Protein AF-A0A7W0K509-F1 (afdb_monomer_lite)

Foldseek 3Di:
DDDPDPPPVPDDPPDDDAPDKDWDWDDPVCLVVVLVVCPDPVNCVVPPPLSPDPCPPPVDVVDTDIDIDHPND

Structure (mmCIF, N/CA/C/O backbone):
data_AF-A0A7W0K509-F1
#
_entry.id   AF-A0A7W0K509-F1
#
loop_
_atom_site.group_PDB
_atom_site.id
_atom_site.type_symbol
_atom_site.label_atom_id
_atom_site.label_alt_id
_atom_site.label_comp_id
_atom_site.label_asym_id
_atom_site.label_entity_id
_atom_site.label_seq_id
_atom_site.pdbx_PDB_ins_code
_atom_site.Cartn_x
_atom_site.Cartn_y
_atom_site.Cartn_z
_atom_site.occupancy
_atom_site.B_iso_or_equiv
_atom_site.auth_seq_id
_atom_site.auth_comp_id
_atom_site.auth_asym_id
_atom_site.auth_atom_id
_atom_site.pdbx_PDB_model_num
ATOM 1 N N . MET A 1 1 ? 23.504 44.636 -9.725 1.00 41.69 1 MET A N 1
ATOM 2 C CA . MET A 1 1 ? 22.460 44.338 -10.718 1.00 41.69 1 MET A CA 1
ATOM 3 C C . MET A 1 1 ? 21.927 42.970 -10.363 1.00 41.69 1 MET A C 1
ATOM 5 O O . MET A 1 1 ? 22.679 42.009 -10.425 1.00 41.69 1 MET A O 1
ATOM 9 N N . ASP A 1 2 ? 20.706 43.014 -9.847 1.00 43.12 2 ASP A N 1
ATOM 10 C CA . ASP A 1 2 ? 19.671 41.987 -9.721 1.00 43.12 2 ASP A CA 1
ATOM 11 C C . ASP A 1 2 ? 19.966 40.639 -9.043 1.00 43.12 2 ASP A C 1
ATOM 13 O O . ASP A 1 2 ? 20.534 39.705 -9.603 1.00 43.12 2 ASP A O 1
ATOM 17 N N . ASP A 1 3 ? 19.439 40.585 -7.817 1.00 51.50 3 ASP A N 1
ATOM 18 C CA . ASP A 1 3 ? 18.947 39.431 -7.070 1.00 51.50 3 ASP A CA 1
ATOM 19 C C . ASP A 1 3 ? 17.910 38.661 -7.917 1.00 51.50 3 ASP A C 1
ATOM 21 O O . ASP A 1 3 ? 16.762 39.078 -8.080 1.00 51.50 3 ASP A O 1
ATOM 25 N N . GLY A 1 4 ? 18.323 37.542 -8.512 1.00 49.53 4 GLY A N 1
ATOM 26 C CA . GLY A 1 4 ? 17.439 36.632 -9.240 1.00 49.53 4 GLY A CA 1
ATOM 27 C C . GLY A 1 4 ? 16.776 35.645 -8.287 1.00 49.53 4 GLY A C 1
ATOM 28 O O . GLY A 1 4 ? 17.195 34.491 -8.209 1.00 49.53 4 GLY A O 1
ATOM 29 N N . GLY A 1 5 ? 15.764 36.107 -7.552 1.00 51.97 5 GLY A N 1
ATOM 30 C CA . GLY A 1 5 ? 14.942 35.274 -6.681 1.00 51.97 5 GLY A CA 1
ATOM 31 C C . GLY A 1 5 ? 14.290 34.126 -7.452 1.00 51.97 5 GLY A C 1
ATOM 32 O O . GLY A 1 5 ? 13.371 34.331 -8.243 1.00 51.97 5 GLY A O 1
ATOM 33 N N . VAL A 1 6 ? 14.730 32.897 -7.183 1.00 54.12 6 VAL A N 1
ATOM 34 C CA . VAL A 1 6 ? 13.900 31.717 -7.426 1.00 54.12 6 VAL A CA 1
ATOM 35 C C . VAL A 1 6 ? 12.899 31.671 -6.279 1.00 54.12 6 VAL A C 1
ATOM 37 O O . VAL A 1 6 ? 13.141 31.049 -5.245 1.00 54.12 6 VAL A O 1
ATOM 40 N N . SER A 1 7 ? 11.777 32.369 -6.453 1.00 53.00 7 SER A N 1
ATOM 41 C CA . SER A 1 7 ? 10.566 32.117 -5.677 1.00 53.00 7 SER A CA 1
ATOM 42 C C . SER A 1 7 ? 10.049 30.734 -6.064 1.00 53.00 7 SER A C 1
ATOM 44 O O . SER A 1 7 ? 9.147 30.586 -6.884 1.00 53.00 7 SER A O 1
ATOM 46 N N . GLY A 1 8 ? 10.676 29.697 -5.511 1.00 56.69 8 GLY A N 1
ATOM 47 C CA . GLY A 1 8 ? 10.042 28.401 -5.361 1.00 56.69 8 GLY A CA 1
ATOM 48 C C . GLY A 1 8 ? 8.965 28.577 -4.307 1.00 56.69 8 GLY A C 1
ATOM 49 O O . GLY A 1 8 ? 9.217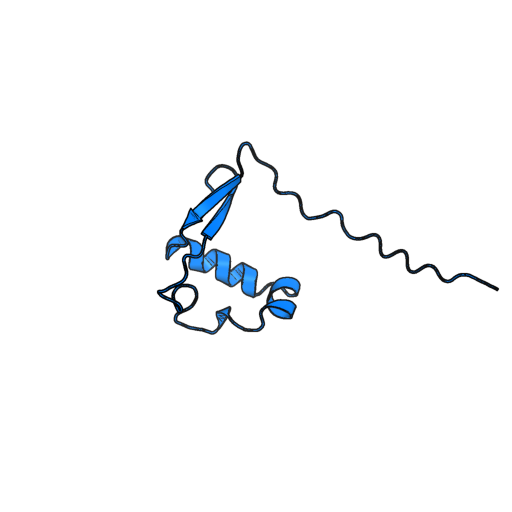 28.336 -3.130 1.00 56.69 8 GLY A O 1
ATOM 50 N N . GLU A 1 9 ? 7.801 29.083 -4.709 1.00 53.78 9 GLU A N 1
ATOM 51 C CA . GLU A 1 9 ? 6.609 28.995 -3.879 1.00 53.78 9 GLU A CA 1
ATOM 52 C C . GLU A 1 9 ? 6.342 27.500 -3.731 1.00 53.78 9 GLU A C 1
ATOM 54 O O . GLU A 1 9 ? 5.867 26.845 -4.656 1.00 53.78 9 GLU A O 1
ATOM 59 N N . ALA A 1 10 ? 6.824 26.929 -2.624 1.00 63.00 10 ALA A N 1
ATOM 60 C CA . ALA A 1 10 ? 6.590 25.539 -2.294 1.00 63.00 10 ALA A CA 1
ATOM 61 C C . ALA A 1 10 ? 5.079 25.343 -2.359 1.00 63.00 10 ALA A C 1
ATOM 63 O O . ALA A 1 10 ? 4.356 26.024 -1.628 1.00 63.00 10 ALA A O 1
ATOM 64 N N . GLU A 1 11 ? 4.610 24.478 -3.264 1.00 60.47 11 GLU A N 1
ATOM 65 C CA . GLU A 1 11 ? 3.193 24.140 -3.311 1.00 60.47 11 GLU A CA 1
ATOM 66 C C . GLU A 1 11 ? 2.757 23.814 -1.879 1.00 60.47 11 GLU A C 1
ATOM 68 O O . GLU A 1 11 ? 3.460 23.060 -1.186 1.00 60.47 11 GLU A O 1
ATOM 73 N N . PRO A 1 12 ? 1.669 24.433 -1.382 1.00 59.69 12 PRO A N 1
ATOM 74 C CA . PRO A 1 12 ? 1.211 24.162 -0.034 1.00 59.69 12 PRO A CA 1
ATOM 75 C C . PRO A 1 12 ? 1.049 22.645 0.107 1.00 59.69 12 PRO A C 1
ATOM 77 O O . PRO A 1 12 ? 0.575 21.999 -0.833 1.00 59.69 12 PRO A O 1
ATOM 80 N N . PRO A 1 13 ? 1.481 22.052 1.235 1.00 61.91 13 PRO A N 1
ATOM 81 C CA . PRO A 1 13 ? 1.461 20.606 1.391 1.00 61.91 13 PRO A CA 1
ATOM 82 C C . PRO A 1 13 ? 0.056 20.090 1.089 1.00 61.91 13 PRO A C 1
ATOM 84 O O . PRO A 1 13 ? -0.920 20.631 1.610 1.00 61.91 13 PRO A O 1
ATOM 87 N N . ALA A 1 14 ? -0.038 19.072 0.227 1.00 74.62 14 ALA A N 1
ATOM 88 C CA . ALA A 1 14 ? -1.306 18.465 -0.153 1.00 74.62 14 ALA A CA 1
ATOM 89 C C . ALA A 1 14 ? -2.105 18.106 1.112 1.00 74.62 14 ALA A C 1
ATOM 91 O O . ALA A 1 14 ? -1.698 17.255 1.905 1.00 74.62 14 ALA A O 1
ATOM 92 N N . GLU A 1 15 ? -3.219 18.803 1.327 1.00 80.06 15 GLU A N 1
ATOM 93 C CA . GLU A 1 15 ? -4.025 18.673 2.537 1.00 80.06 15 GLU A CA 1
ATOM 94 C C . GLU A 1 15 ? -5.094 17.597 2.335 1.00 80.06 15 GLU A C 1
ATOM 96 O O . GLU A 1 15 ? -5.946 17.703 1.450 1.00 80.06 15 GLU A O 1
ATOM 101 N N . LEU A 1 16 ? -5.082 16.569 3.185 1.00 82.75 16 LEU A N 1
ATOM 102 C CA . LEU A 1 16 ? -6.178 15.608 3.270 1.00 82.75 16 LEU A CA 1
ATOM 103 C C . LEU A 1 16 ? -7.338 16.242 4.046 1.00 82.75 16 LEU A C 1
ATOM 105 O O . LEU A 1 16 ? -7.182 16.617 5.208 1.00 82.75 16 LEU A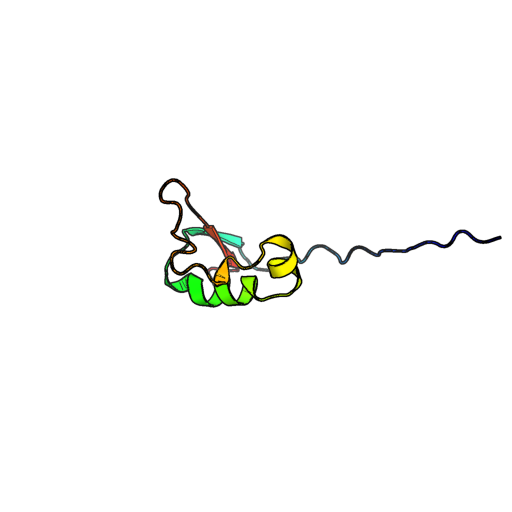 O 1
ATOM 109 N N . ARG A 1 17 ? -8.508 16.350 3.410 1.00 84.44 17 ARG A N 1
ATOM 110 C CA . ARG A 1 17 ? -9.719 16.942 3.998 1.00 84.44 17 ARG A CA 1
ATOM 111 C C . ARG A 1 17 ? -10.806 15.880 4.142 1.00 84.44 17 ARG A C 1
ATOM 113 O O . ARG A 1 17 ? -11.157 15.239 3.160 1.00 84.44 17 ARG A O 1
ATOM 120 N N . GLY A 1 18 ? -11.352 15.737 5.347 1.00 84.62 18 GLY A N 1
ATOM 121 C CA . GLY A 1 18 ? -12.433 14.807 5.690 1.00 84.62 18 GLY A CA 1
ATOM 122 C C . GLY A 1 18 ? -12.826 14.952 7.162 1.00 84.62 18 GLY A C 1
ATOM 123 O O . GLY A 1 18 ? -12.200 15.714 7.903 1.00 84.62 18 GLY A O 1
ATOM 124 N N . ARG A 1 19 ? -13.860 14.234 7.607 1.00 91.19 19 ARG A N 1
ATOM 125 C CA . ARG A 1 19 ? -14.221 14.140 9.035 1.00 91.19 19 ARG A CA 1
ATOM 126 C C . ARG A 1 19 ? -13.169 13.367 9.829 1.00 91.19 19 ARG A C 1
ATOM 128 O O . ARG A 1 19 ? -12.970 13.669 11.006 1.00 91.19 19 ARG A O 1
ATOM 135 N N . SER A 1 20 ? -12.522 12.378 9.215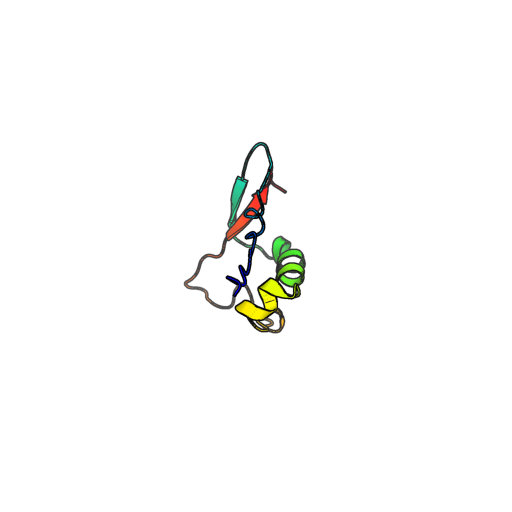 1.00 89.75 20 SER A N 1
ATOM 136 C CA . SER A 1 20 ? -11.404 11.642 9.808 1.00 89.75 20 SER A CA 1
ATOM 137 C C . SER A 1 20 ? -10.376 11.182 8.773 1.00 89.75 20 SER A C 1
ATOM 139 O O . SER A 1 20 ? -10.691 10.913 7.615 1.00 89.75 20 SER A O 1
ATOM 141 N N . VAL A 1 21 ? -9.131 11.052 9.234 1.00 91.00 21 VAL A N 1
ATOM 142 C CA . VAL A 1 21 ? -8.034 10.384 8.525 1.00 91.00 21 VAL A CA 1
ATOM 143 C C . VAL A 1 21 ? -7.648 9.162 9.350 1.00 91.00 21 VAL A C 1
ATOM 145 O O . VAL A 1 21 ? -7.358 9.293 10.541 1.00 91.00 21 VAL A O 1
ATOM 148 N N . VAL A 1 22 ? -7.683 7.974 8.747 1.00 91.44 22 VAL A N 1
ATOM 149 C CA . VAL A 1 22 ? -7.475 6.702 9.455 1.00 91.44 22 VAL A CA 1
ATOM 150 C C . VAL A 1 22 ? -6.339 5.918 8.808 1.00 91.44 22 VAL A C 1
ATOM 152 O O . VAL A 1 22 ? -6.212 5.881 7.586 1.00 91.44 22 VAL A O 1
ATOM 155 N N . LEU A 1 23 ? -5.522 5.272 9.641 1.00 93.06 23 LEU A N 1
ATOM 156 C CA . LEU A 1 23 ? -4.533 4.289 9.207 1.00 93.06 23 LEU A CA 1
ATOM 157 C C . LEU A 1 23 ? -5.147 2.894 9.284 1.00 93.06 23 LEU A C 1
ATOM 159 O O . LEU A 1 23 ? -5.544 2.449 10.362 1.00 93.06 23 LEU A O 1
ATOM 163 N N . VAL A 1 24 ? -5.198 2.194 8.154 1.00 93.50 24 VAL A N 1
ATOM 164 C CA . VAL A 1 24 ? -5.688 0.810 8.078 1.00 93.50 24 VAL A CA 1
ATOM 165 C C . VAL A 1 24 ? -4.584 -0.109 7.561 1.00 93.50 24 VAL A C 1
ATOM 167 O O . VAL A 1 24 ? -3.850 0.300 6.660 1.00 93.50 24 VAL A O 1
ATOM 170 N N . PRO A 1 25 ? -4.416 -1.334 8.096 1.00 95.12 25 PRO A N 1
ATOM 171 C CA . PRO A 1 25 ? -3.450 -2.279 7.547 1.00 95.12 25 PRO A CA 1
ATOM 172 C C . PRO A 1 25 ? -3.673 -2.483 6.046 1.00 95.12 25 PRO A C 1
ATOM 174 O O . PRO A 1 25 ? -4.812 -2.574 5.576 1.00 95.12 25 PRO A O 1
ATOM 177 N N . VAL A 1 26 ? -2.587 -2.543 5.278 1.00 94.75 26 VAL A N 1
ATOM 178 C CA . VAL A 1 26 ? -2.680 -2.813 3.844 1.00 94.75 26 VAL A CA 1
ATOM 179 C C . VAL A 1 26 ? -3.220 -4.226 3.636 1.00 94.75 26 VAL A C 1
ATOM 181 O O . VAL A 1 26 ? -2.720 -5.192 4.201 1.00 94.75 26 VAL A O 1
ATOM 184 N N . THR A 1 27 ? -4.248 -4.342 2.800 1.00 92.94 27 THR A N 1
ATOM 185 C CA . THR A 1 27 ? -4.816 -5.615 2.358 1.00 92.94 27 THR A CA 1
ATOM 186 C C . THR A 1 27 ? -4.806 -5.662 0.833 1.00 92.94 27 THR A C 1
ATOM 188 O O . THR A 1 27 ? -4.564 -4.648 0.172 1.00 92.94 27 THR A O 1
ATOM 191 N N . ALA A 1 28 ? -5.106 -6.828 0.256 1.00 92.44 28 ALA A N 1
ATOM 192 C CA . ALA A 1 28 ? -5.165 -7.011 -1.194 1.00 92.44 28 ALA A CA 1
ATOM 193 C C . ALA A 1 28 ? -6.102 -6.006 -1.902 1.00 92.44 28 ALA A C 1
ATOM 195 O O . ALA A 1 28 ? -5.842 -5.625 -3.042 1.00 92.44 28 ALA A O 1
ATOM 196 N N . VAL A 1 29 ? -7.148 -5.522 -1.219 1.00 93.06 29 VAL A N 1
ATOM 197 C CA . VAL A 1 29 ? -8.106 -4.538 -1.758 1.00 93.06 29 VAL A CA 1
ATOM 198 C C . VAL A 1 29 ? -7.442 -3.193 -2.070 1.00 93.06 29 VAL A C 1
ATOM 200 O O . VAL A 1 29 ? -7.844 -2.513 -3.011 1.00 93.06 29 VAL A O 1
ATOM 203 N N . HIS A 1 30 ? -6.395 -2.815 -1.331 1.00 92.38 30 HIS A N 1
ATOM 204 C CA . HIS A 1 30 ? -5.705 -1.537 -1.524 1.00 92.38 30 HIS A CA 1
ATOM 205 C C . HIS A 1 30 ? -4.692 -1.576 -2.681 1.00 92.38 30 HIS A C 1
ATOM 207 O O . HIS A 1 30 ? -4.345 -0.529 -3.231 1.00 92.38 30 HIS A O 1
ATOM 213 N N . VAL A 1 31 ? -4.229 -2.766 -3.087 1.00 91.38 31 VAL A N 1
ATOM 214 C CA . VAL A 1 31 ? -3.132 -2.938 -4.059 1.00 91.38 31 VAL A CA 1
ATOM 215 C C . VAL A 1 31 ? -3.383 -2.219 -5.392 1.00 91.38 31 VAL A C 1
ATOM 217 O O . VAL A 1 31 ? -2.471 -1.533 -5.855 1.00 91.38 31 VAL A O 1
ATOM 220 N N . PRO A 1 32 ? -4.577 -2.278 -6.017 1.00 91.38 32 PRO A N 1
ATOM 221 C CA . PRO A 1 32 ? -4.812 -1.570 -7.274 1.00 91.38 32 PRO A CA 1
ATOM 222 C C . PRO A 1 32 ? -4.655 -0.048 -7.157 1.00 91.38 32 PRO A C 1
ATOM 224 O O . PRO A 1 32 ? -4.098 0.579 -8.056 1.00 91.38 3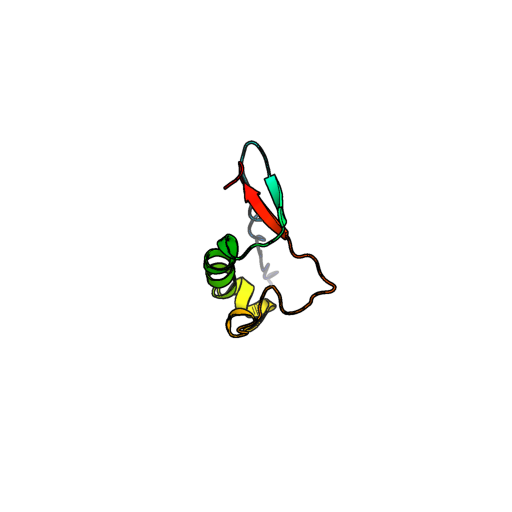2 PRO A O 1
ATOM 227 N N . ALA A 1 33 ? -5.124 0.553 -6.059 1.00 91.38 33 ALA A N 1
ATOM 228 C CA . ALA A 1 33 ? -4.997 1.991 -5.825 1.00 91.38 33 ALA A CA 1
ATOM 229 C C . ALA A 1 33 ? -3.541 2.380 -5.536 1.00 91.38 33 ALA A C 1
ATOM 231 O O . ALA A 1 33 ? -3.014 3.312 -6.139 1.00 91.38 33 ALA A O 1
ATOM 232 N N . LEU A 1 34 ? -2.863 1.605 -4.690 1.00 91.38 34 LEU A N 1
ATOM 233 C CA . LEU A 1 34 ? -1.455 1.802 -4.361 1.00 91.38 34 LEU A CA 1
ATOM 234 C C . LEU A 1 34 ? -0.544 1.691 -5.596 1.00 91.38 34 LEU A C 1
ATOM 236 O O . LEU A 1 34 ? 0.343 2.520 -5.784 1.00 91.38 34 LEU A O 1
ATOM 240 N N . ARG A 1 35 ? -0.808 0.737 -6.500 1.00 91.31 35 ARG A N 1
ATOM 241 C CA . ARG A 1 35 ? -0.078 0.632 -7.775 1.00 91.31 35 ARG A CA 1
ATOM 242 C C . ARG A 1 35 ? -0.288 1.847 -8.672 1.00 91.31 35 ARG A C 1
ATOM 244 O O . ARG A 1 35 ? 0.651 2.264 -9.336 1.00 91.31 35 ARG A O 1
ATOM 251 N N . ARG A 1 36 ? -1.484 2.446 -8.683 1.00 91.44 36 ARG A N 1
ATOM 252 C CA . ARG A 1 36 ? -1.718 3.701 -9.419 1.00 91.44 36 ARG A CA 1
ATOM 253 C C . ARG A 1 36 ? -0.889 4.848 -8.843 1.00 91.44 36 ARG A C 1
ATOM 255 O O . ARG A 1 36 ? -0.347 5.620 -9.622 1.00 91.44 36 ARG A O 1
ATOM 262 N N . LEU A 1 37 ? -0.759 4.928 -7.515 1.00 90.62 37 LEU A N 1
ATOM 263 C CA . LEU A 1 37 ? 0.082 5.934 -6.858 1.00 90.62 37 LEU A CA 1
ATOM 264 C C . LEU A 1 37 ? 1.564 5.751 -7.196 1.00 90.62 37 LEU A C 1
ATOM 266 O O . LEU A 1 37 ? 2.223 6.725 -7.527 1.00 90.62 37 LEU A O 1
ATOM 270 N N . LEU A 1 38 ? 2.079 4.518 -7.198 1.00 91.00 38 LEU A N 1
ATOM 271 C CA . LEU A 1 38 ? 3.472 4.255 -7.586 1.00 91.00 38 LEU A CA 1
ATOM 272 C C . LEU A 1 38 ? 3.798 4.662 -9.030 1.00 91.00 38 LEU A C 1
ATOM 274 O O . LEU A 1 38 ? 4.959 4.891 -9.356 1.00 91.00 38 LEU A O 1
ATOM 278 N N . LEU A 1 39 ? 2.790 4.744 -9.899 1.00 90.06 39 LEU A N 1
ATOM 279 C CA . LEU A 1 39 ? 2.964 5.174 -11.283 1.00 90.06 39 LEU A CA 1
ATOM 280 C C . LEU A 1 39 ? 2.958 6.699 -11.452 1.00 90.06 39 LEU A C 1
ATOM 282 O O . LEU A 1 39 ? 3.275 7.160 -12.552 1.00 90.06 39 LEU A O 1
ATOM 286 N N . THR A 1 40 ? 2.616 7.489 -10.425 1.00 91.25 40 THR A N 1
ATOM 287 C CA . THR A 1 40 ? 2.696 8.951 -10.554 1.00 91.25 40 THR A CA 1
ATOM 288 C C . THR A 1 40 ? 4.161 9.389 -10.636 1.00 91.25 40 THR A C 1
ATOM 290 O O . THR A 1 40 ? 5.017 8.774 -9.990 1.00 91.25 40 THR A O 1
ATOM 293 N N . PRO A 1 41 ? 4.495 10.421 -11.436 1.00 91.44 41 PRO A N 1
ATOM 294 C CA . PRO A 1 41 ? 5.884 10.821 -11.659 1.00 91.44 41 PRO A CA 1
ATOM 295 C C . PRO A 1 41 ? 6.653 11.101 -10.367 1.00 91.44 41 PRO A C 1
ATOM 297 O O . PRO A 1 41 ? 7.791 10.662 -10.222 1.00 91.44 41 PRO A O 1
ATOM 300 N N . GLU A 1 42 ? 6.017 11.774 -9.413 1.00 90.44 42 GLU A N 1
ATOM 301 C CA . GLU A 1 42 ? 6.622 12.224 -8.159 1.00 90.44 42 GLU A CA 1
ATOM 302 C C . GLU A 1 42 ? 6.935 11.036 -7.241 1.00 90.44 42 GLU A C 1
ATOM 304 O O . GLU A 1 42 ? 8.004 10.965 -6.631 1.00 90.44 42 GLU A O 1
ATOM 309 N N . VAL A 1 43 ? 6.018 10.066 -7.169 1.00 90.62 43 VAL A N 1
ATOM 310 C CA . VAL A 1 43 ? 6.206 8.855 -6.364 1.00 90.62 43 VAL A CA 1
ATOM 311 C C . VAL A 1 43 ? 7.239 7.952 -7.029 1.00 90.62 43 VAL A C 1
ATOM 313 O O . VAL A 1 43 ? 8.188 7.528 -6.368 1.00 90.62 43 VAL A O 1
ATOM 316 N N . ARG A 1 44 ? 7.124 7.729 -8.342 1.00 90.25 44 ARG A N 1
ATOM 317 C CA . ARG A 1 44 ? 8.067 6.914 -9.117 1.00 90.25 44 ARG A CA 1
ATOM 318 C C . ARG A 1 44 ? 9.488 7.468 -9.071 1.00 90.25 44 ARG A C 1
ATOM 320 O O . ARG A 1 44 ? 10.438 6.703 -8.946 1.00 90.25 44 ARG A O 1
ATOM 327 N N . GLN A 1 45 ? 9.653 8.788 -9.136 1.00 91.31 45 GLN A N 1
ATOM 328 C CA . GLN A 1 45 ? 10.966 9.428 -9.029 1.00 91.31 45 GLN A CA 1
ATOM 329 C C . GLN A 1 45 ? 11.650 9.096 -7.698 1.00 91.31 45 GLN A C 1
ATOM 331 O O . GLN A 1 45 ? 12.869 8.942 -7.654 1.00 91.31 45 GLN A O 1
ATOM 336 N N . ARG A 1 46 ? 10.873 8.981 -6.616 1.00 89.50 46 ARG A N 1
ATOM 337 C CA . ARG A 1 46 ? 11.399 8.758 -5.269 1.00 89.50 46 ARG A CA 1
ATOM 338 C C . ARG A 1 46 ? 11.509 7.278 -4.884 1.00 89.50 46 ARG A C 1
ATOM 340 O O . ARG A 1 46 ? 12.426 6.935 -4.147 1.00 89.50 46 ARG A O 1
ATOM 347 N N . TRP A 1 47 ? 10.600 6.428 -5.358 1.00 87.44 47 TRP A N 1
ATOM 348 C CA . TRP A 1 47 ? 10.486 5.016 -4.956 1.00 87.44 47 TRP A CA 1
ATOM 349 C C . TRP A 1 47 ? 10.908 4.044 -6.070 1.00 87.44 47 TRP A C 1
ATOM 351 O O . TRP A 1 47 ? 10.982 2.838 -5.857 1.00 87.44 47 TRP A O 1
ATOM 361 N N . GLY A 1 48 ? 11.225 4.546 -7.264 1.00 87.31 48 GLY A N 1
ATOM 362 C CA . GLY A 1 48 ? 11.628 3.718 -8.393 1.00 87.31 48 GLY A CA 1
ATOM 363 C C . GLY A 1 48 ? 10.477 2.864 -8.919 1.00 87.31 48 GLY A C 1
ATOM 364 O O . GLY A 1 48 ? 9.368 3.354 -9.118 1.00 87.31 48 GLY A O 1
ATOM 365 N N . ASP A 1 49 ? 10.757 1.589 -9.190 1.00 81.88 49 ASP A N 1
ATOM 366 C CA . ASP A 1 49 ? 9.825 0.659 -9.841 1.00 81.88 49 ASP A CA 1
ATOM 367 C C . ASP A 1 49 ? 9.285 -0.412 -8.879 1.00 81.88 49 ASP A C 1
ATOM 369 O O . ASP A 1 49 ? 9.103 -1.568 -9.256 1.00 81.88 49 ASP A O 1
ATOM 373 N N . GLU A 1 50 ? 9.016 -0.047 -7.618 1.00 81.75 50 GLU A N 1
ATOM 374 C CA . GLU A 1 50 ? 8.414 -0.968 -6.633 1.00 81.75 50 GLU A CA 1
ATOM 375 C C . GLU A 1 50 ? 7.131 -1.640 -7.157 1.00 81.75 50 GLU A C 1
ATOM 377 O O . GLU A 1 50 ? 6.842 -2.785 -6.812 1.00 81.75 5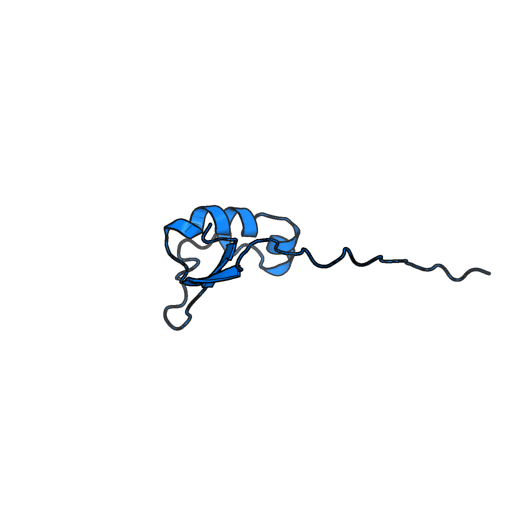0 GLU A O 1
ATOM 382 N N . ALA A 1 51 ? 6.395 -0.976 -8.056 1.00 72.69 51 ALA A N 1
ATOM 383 C CA . ALA A 1 51 ? 5.157 -1.495 -8.636 1.00 72.69 51 ALA A CA 1
ATOM 384 C C . ALA A 1 51 ? 5.373 -2.731 -9.526 1.00 72.69 51 ALA A C 1
ATOM 386 O O . ALA A 1 51 ? 4.423 -3.483 -9.763 1.00 72.69 51 ALA A O 1
ATOM 387 N N . ALA A 1 52 ? 6.595 -2.928 -10.032 1.00 77.69 52 ALA A N 1
ATOM 388 C CA . ALA A 1 52 ? 6.966 -4.083 -10.841 1.00 77.69 52 ALA A CA 1
ATOM 389 C C . ALA A 1 52 ? 7.216 -5.341 -9.997 1.00 77.69 52 ALA A C 1
ATOM 391 O O . ALA A 1 52 ? 7.205 -6.447 -10.542 1.00 77.69 52 ALA A O 1
ATOM 392 N N . SER A 1 53 ? 7.401 -5.201 -8.679 1.00 85.62 53 SER A N 1
ATOM 393 C CA . SER A 1 53 ? 7.533 -6.352 -7.789 1.00 85.62 53 SER A CA 1
ATOM 394 C C . SER A 1 53 ? 6.192 -7.096 -7.675 1.00 85.62 53 SER A C 1
ATOM 396 O O . SER A 1 53 ? 5.164 -6.483 -7.360 1.00 85.62 53 SER A O 1
ATOM 398 N N . PRO A 1 54 ? 6.162 -8.419 -7.923 1.00 85.25 54 PRO A N 1
ATOM 399 C CA . PRO A 1 54 ? 4.939 -9.207 -7.801 1.00 85.25 54 PRO A CA 1
ATOM 400 C C . PRO A 1 54 ? 4.482 -9.344 -6.344 1.00 85.25 54 PRO A C 1
ATOM 402 O O . PRO A 1 54 ? 3.278 -9.389 -6.100 1.00 85.25 54 PRO A O 1
ATOM 405 N N . ASP A 1 55 ? 5.427 -9.356 -5.403 1.00 87.75 55 ASP A N 1
ATOM 406 C CA . ASP A 1 55 ? 5.166 -9.603 -3.983 1.00 87.75 55 ASP A CA 1
ATOM 407 C C . ASP A 1 55 ? 4.887 -8.316 -3.200 1.00 87.75 55 ASP A C 1
ATOM 409 O O . ASP A 1 55 ? 4.416 -8.364 -2.066 1.00 87.75 55 ASP A O 1
ATOM 413 N N . TRP A 1 56 ? 5.122 -7.147 -3.797 1.00 88.81 56 TRP A N 1
ATOM 414 C CA . TRP A 1 56 ? 4.786 -5.868 -3.182 1.00 88.81 56 TRP A CA 1
ATOM 415 C C . TRP A 1 56 ? 3.259 -5.674 -3.088 1.00 88.81 56 TRP A C 1
ATOM 417 O O . TRP A 1 56 ? 2.549 -5.928 -4.071 1.00 88.81 56 TRP A O 1
ATOM 427 N N . PRO A 1 57 ? 2.707 -5.171 -1.961 1.00 91.94 57 PRO A N 1
ATOM 428 C CA . PRO A 1 57 ? 3.369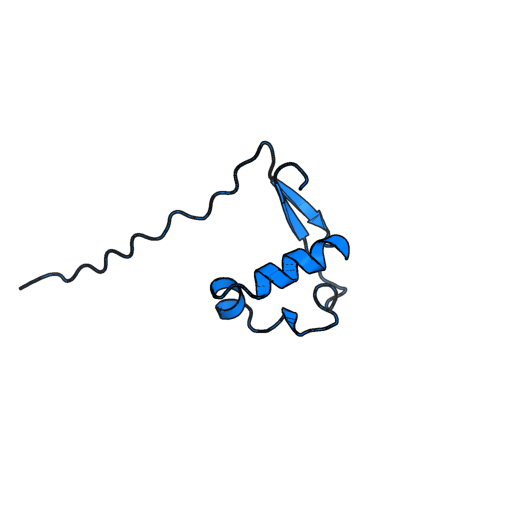 -4.642 -0.764 1.00 91.94 57 PRO A CA 1
ATOM 429 C C . PRO A 1 57 ? 3.387 -5.649 0.406 1.00 91.94 57 PRO A C 1
ATOM 431 O O . PRO A 1 57 ? 3.144 -5.266 1.553 1.00 91.94 57 PRO A O 1
ATOM 434 N N . PHE A 1 58 ? 3.659 -6.929 0.166 1.00 92.25 58 PHE A N 1
ATOM 435 C CA . PHE A 1 58 ? 3.727 -7.989 1.190 1.00 92.25 58 PHE A CA 1
ATOM 436 C C . PHE A 1 58 ? 5.083 -8.719 1.224 1.00 92.25 58 PHE A C 1
ATOM 438 O O . PHE A 1 58 ? 5.229 -9.742 1.883 1.00 92.25 58 PHE A O 1
ATOM 445 N N . ASP A 1 59 ? 6.073 -8.172 0.526 1.00 89.88 59 ASP A N 1
ATOM 446 C CA . ASP A 1 59 ? 7.440 -8.667 0.346 1.00 89.88 59 ASP A CA 1
ATOM 447 C C . ASP A 1 59 ? 8.276 -8.733 1.636 1.00 89.88 59 ASP A C 1
ATOM 449 O O . ASP A 1 59 ? 9.228 -9.507 1.698 1.00 89.88 59 ASP A O 1
ATOM 453 N N . ASP A 1 60 ? 7.912 -7.980 2.679 1.00 89.81 60 ASP A N 1
ATOM 454 C CA . ASP A 1 60 ? 8.554 -8.044 3.994 1.00 89.81 60 ASP A CA 1
ATOM 455 C C . ASP A 1 60 ? 7.550 -8.509 5.067 1.00 89.81 60 ASP A C 1
ATOM 457 O O . ASP A 1 60 ? 6.688 -7.726 5.477 1.00 89.81 60 ASP A O 1
ATOM 461 N N . PRO A 1 61 ? 7.657 -9.758 5.562 1.00 88.62 61 PRO A N 1
ATOM 462 C CA . PRO A 1 61 ? 6.758 -10.288 6.586 1.00 88.62 61 PRO A CA 1
ATOM 463 C C . PRO A 1 61 ? 7.016 -9.713 7.988 1.00 88.62 61 PRO A C 1
ATOM 465 O O . PRO A 1 61 ? 6.197 -9.913 8.885 1.00 88.62 61 PRO A O 1
ATOM 468 N N . SER A 1 62 ? 8.146 -9.031 8.207 1.00 93.56 62 SER A N 1
ATOM 469 C CA . SER A 1 62 ? 8.464 -8.365 9.476 1.00 93.56 62 SER A CA 1
ATOM 470 C C . SER A 1 62 ? 7.884 -6.949 9.566 1.00 93.56 62 SER A C 1
ATOM 472 O O . SER A 1 62 ? 7.759 -6.402 10.665 1.00 93.56 62 SER A O 1
ATOM 474 N N . ALA A 1 63 ? 7.480 -6.371 8.431 1.00 91.81 63 ALA A N 1
ATOM 475 C CA . ALA A 1 63 ? 6.906 -5.038 8.345 1.00 91.81 63 ALA A CA 1
ATOM 476 C C . ALA A 1 63 ? 5.371 -5.077 8.295 1.00 91.81 63 ALA A C 1
ATOM 478 O O . ALA A 1 63 ? 4.759 -5.881 7.596 1.00 91.81 63 ALA A O 1
ATOM 479 N N . THR A 1 64 ? 4.721 -4.139 8.992 1.00 90.56 64 THR A N 1
ATOM 480 C CA . THR A 1 64 ? 3.287 -3.864 8.805 1.00 90.56 64 THR A CA 1
ATOM 481 C C . THR A 1 64 ? 3.120 -2.550 8.059 1.00 90.56 64 THR A C 1
ATOM 483 O O . THR A 1 64 ? 3.475 -1.487 8.567 1.00 90.56 64 THR A O 1
ATOM 486 N N . ARG A 1 65 ? 2.561 -2.617 6.850 1.00 92.38 65 ARG A N 1
ATOM 487 C CA . ARG A 1 65 ? 2.261 -1.440 6.028 1.00 92.38 65 ARG A CA 1
ATOM 488 C C . ARG A 1 65 ? 0.831 -0.972 6.281 1.00 92.38 65 ARG A C 1
ATOM 490 O O . ARG A 1 65 ? -0.078 -1.791 6.416 1.00 92.38 65 ARG A O 1
ATOM 497 N N . PHE A 1 66 ? 0.629 0.342 6.305 1.00 93.38 66 PHE A N 1
ATOM 498 C CA . PHE A 1 66 ? -0.682 0.967 6.482 1.00 93.38 66 PHE A CA 1
ATOM 499 C C . PHE A 1 66 ? -1.039 1.828 5.268 1.00 93.38 66 PHE A C 1
ATOM 501 O O . PHE A 1 66 ? -0.176 2.497 4.704 1.00 93.38 66 PHE A O 1
ATOM 508 N N . ALA A 1 67 ? -2.314 1.815 4.883 1.00 92.06 67 ALA A N 1
ATOM 509 C CA . ALA A 1 67 ? -2.904 2.768 3.955 1.00 92.06 67 ALA A CA 1
ATOM 510 C C . ALA A 1 67 ? -3.573 3.905 4.740 1.00 92.06 67 ALA A C 1
ATOM 512 O O . ALA A 1 67 ? -4.128 3.682 5.819 1.00 92.06 67 ALA A O 1
ATOM 513 N N . VAL A 1 68 ? -3.522 5.114 4.181 1.00 90.69 68 VAL A N 1
ATOM 514 C CA . VAL A 1 68 ? -4.241 6.283 4.694 1.00 90.69 68 VAL A CA 1
ATOM 515 C C . VAL A 1 68 ? -5.577 6.366 3.963 1.00 90.69 68 VAL A C 1
ATOM 517 O O . VAL A 1 68 ? -5.586 6.487 2.740 1.00 90.69 68 VAL A O 1
ATOM 520 N N . VAL A 1 69 ? -6.680 6.301 4.705 1.00 89.50 69 VAL A N 1
ATOM 521 C CA . VAL A 1 69 ? -8.047 6.437 4.176 1.00 89.50 69 VAL A CA 1
ATOM 522 C C . VAL A 1 69 ? -8.710 7.681 4.757 1.00 89.50 69 VAL A C 1
ATOM 524 O O . VAL A 1 69 ? -8.469 8.037 5.919 1.00 89.50 69 VAL A O 1
ATOM 527 N N . VAL A 1 70 ? -9.542 8.343 3.957 1.00 90.56 70 VAL A N 1
ATOM 528 C CA . VAL A 1 70 ? -10.276 9.551 4.364 1.00 90.56 70 VAL A CA 1
ATOM 529 C C . VAL A 1 70 ? -11.745 9.181 4.499 1.00 90.56 70 VAL A C 1
ATOM 531 O O . VAL A 1 70 ? -12.327 8.607 3.587 1.00 90.56 70 VAL A O 1
ATOM 534 N N . ASP A 1 71 ? -12.337 9.446 5.664 1.00 89.06 71 ASP A N 1
ATOM 535 C CA . ASP A 1 71 ? -13.730 9.086 5.973 1.00 89.06 71 ASP A CA 1
ATOM 536 C C . ASP A 1 71 ? -14.054 7.586 5.804 1.00 89.06 71 ASP A C 1
ATOM 538 O O . ASP A 1 71 ? -15.205 7.191 5.622 1.00 89.06 71 ASP A O 1
ATOM 542 N N . GLY A 1 72 ? -13.029 6.733 5.921 1.00 78.94 72 GLY A N 1
ATOM 543 C CA . GLY A 1 72 ? -13.139 5.280 5.769 1.00 78.94 72 GLY A CA 1
ATOM 544 C C . GLY A 1 72 ? -13.119 4.789 4.319 1.00 78.94 72 GLY A C 1
ATOM 545 O O . GLY A 1 72 ? -13.481 3.634 4.084 1.00 78.94 72 GLY A O 1
ATOM 546 N N . GLN A 1 73 ? -12.715 5.644 3.374 1.00 69.69 73 GLN A N 1
ATOM 547 C CA . GLN A 1 73 ? -12.621 5.354 1.941 1.00 69.69 73 GLN A CA 1
ATOM 548 C C . GLN A 1 73 ? -11.193 5.474 1.404 1.00 69.69 73 GLN A C 1
ATOM 550 O O . GLN A 1 73 ? -10.444 6.371 1.865 1.00 69.69 73 GLN A O 1
#

pLDDT: mean 82.51, std 14.43, range [41.69, 95.12]

Sequence (73 aa):
MDDGGVSGEAEPPAELRGRSVVLVPVTAVHVPALRRLLLTPEVRQRWGDEAASPDWPFDDPSATRFAVVVDGQ

Radius of gyration: 17.23 Å; chains: 1; bounding box: 37×55×22 Å

Secondary structure (DSSP, 8-state):
---------PPPP----SS-EEEEE--GGGHHHHHHHHTSHHHHHHHTTGGG-SSTTSS-TT---EEEEETT-